Protein AF-A0A1H7TYJ1-F1 (afdb_monomer)

Solvent-accessible surface area (backbone atoms only — not comparable to full-atom values): 5517 Å² total; per-residue (Å²): 138,77,92,77,82,96,75,68,88,66,62,28,76,55,32,58,56,40,51,73,62,62,23,34,59,44,47,18,55,77,70,68,40,52,82,82,58,23,29,60,53,45,49,49,20,25,62,74,38,68,59,64,71,57,38,68,74,37,35,79,79,71,32,44,69,59,49,50,53,57,57,66,68,74,75,84,79,83,90,74,75,89,78,90,78,85,79,135

pLDDT: mean 74.02, std 13.73, range [42.47, 90.94]

Sequence (88 aa):
MGDMDTNDPTPHPDWQMIERLGGASEVARLLGYPEKGGAQRVHNWKFRGIPADVKVKHPELFLSDLIDRAKSSDDTQPPVGDVAGEGE

Structure (mmCIF, N/CA/C/O backbone):
data_AF-A0A1H7TYJ1-F1
#
_entry.id   AF-A0A1H7TYJ1-F1
#
loop_
_atom_site.group_PDB
_atom_site.id
_atom_site.type_symbol
_atom_site.label_atom_id
_atom_site.label_alt_id
_atom_site.label_comp_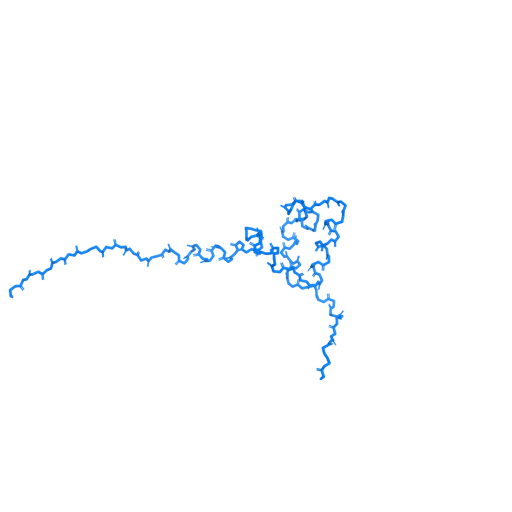id
_atom_site.label_asym_id
_atom_site.label_entity_id
_atom_site.label_seq_id
_atom_site.pdbx_PDB_ins_code
_atom_site.Cartn_x
_atom_site.Cartn_y
_atom_site.Cartn_z
_atom_site.occupancy
_atom_site.B_iso_or_equiv
_atom_site.auth_seq_id
_atom_site.auth_comp_id
_atom_site.auth_asym_id
_atom_site.auth_atom_id
_atom_site.pdbx_PDB_model_num
ATOM 1 N N . MET A 1 1 ? 18.165 -34.428 -1.530 1.00 42.47 1 MET A N 1
ATOM 2 C CA . MET A 1 1 ? 18.062 -33.768 -2.846 1.00 42.47 1 MET A CA 1
ATOM 3 C C . MET A 1 1 ? 17.330 -32.461 -2.572 1.00 42.47 1 MET A C 1
ATOM 5 O O . MET A 1 1 ? 16.118 -32.471 -2.489 1.00 42.47 1 MET A O 1
ATOM 9 N N . GLY A 1 2 ? 18.019 -31.463 -2.028 1.00 50.25 2 GLY A N 1
ATOM 10 C CA . GLY A 1 2 ? 18.690 -30.474 -2.867 1.00 50.25 2 GLY A CA 1
ATOM 11 C C . GLY A 1 2 ? 17.697 -29.351 -3.145 1.00 50.25 2 GLY A C 1
ATOM 12 O O . GLY A 1 2 ? 17.239 -29.207 -4.270 1.00 50.25 2 GLY A O 1
ATOM 13 N N . ASP A 1 3 ? 17.297 -28.657 -2.083 1.00 65.06 3 ASP A N 1
ATOM 14 C CA . ASP A 1 3 ? 16.543 -27.413 -2.120 1.00 65.06 3 ASP A CA 1
ATOM 15 C C . ASP A 1 3 ? 17.291 -26.426 -3.019 1.00 65.06 3 ASP A C 1
ATOM 17 O O . ASP A 1 3 ? 18.400 -26.049 -2.658 1.00 65.06 3 ASP A O 1
ATOM 21 N N . MET A 1 4 ? 16.736 -26.073 -4.184 1.00 61.97 4 MET A N 1
ATOM 22 C CA . MET A 1 4 ? 16.963 -24.826 -4.940 1.00 61.97 4 MET A CA 1
ATOM 23 C C . MET A 1 4 ? 16.460 -24.982 -6.381 1.00 61.97 4 MET A C 1
ATOM 25 O O . MET A 1 4 ? 16.988 -25.795 -7.126 1.00 61.97 4 MET A O 1
ATOM 29 N N . ASP A 1 5 ? 15.532 -24.118 -6.801 1.00 45.81 5 ASP A N 1
ATOM 30 C CA . ASP A 1 5 ? 15.823 -23.272 -7.962 1.00 45.81 5 ASP A CA 1
ATOM 31 C C . ASP A 1 5 ? 15.110 -21.918 -7.821 1.00 45.81 5 ASP A C 1
ATOM 33 O O . ASP A 1 5 ? 13.892 -21.779 -7.902 1.00 45.81 5 ASP A O 1
ATOM 37 N N . THR A 1 6 ? 15.915 -20.912 -7.498 1.00 55.94 6 THR A N 1
ATOM 38 C CA . THR A 1 6 ? 15.582 -19.500 -7.288 1.00 55.94 6 THR A CA 1
ATOM 39 C C . THR A 1 6 ? 15.579 -18.721 -8.607 1.00 55.94 6 THR A C 1
ATOM 41 O O . THR A 1 6 ? 16.117 -17.615 -8.666 1.00 55.94 6 THR A O 1
ATOM 44 N N . ASN A 1 7 ? 15.031 -19.292 -9.680 1.00 52.72 7 ASN A N 1
ATOM 45 C CA . ASN A 1 7 ? 15.031 -18.644 -10.990 1.00 52.72 7 ASN A CA 1
ATOM 46 C C . ASN A 1 7 ? 13.776 -18.947 -11.816 1.00 52.72 7 ASN A C 1
ATOM 48 O O . ASN A 1 7 ? 13.859 -19.207 -13.015 1.00 52.72 7 ASN A O 1
ATOM 52 N N . ASP A 1 8 ? 12.604 -18.887 -11.187 1.00 52.75 8 ASP A N 1
ATOM 53 C CA . ASP A 1 8 ? 11.369 -18.728 -11.943 1.00 52.75 8 ASP A CA 1
ATOM 54 C C . ASP A 1 8 ? 11.074 -17.220 -12.082 1.00 52.75 8 ASP A C 1
ATOM 56 O O . ASP A 1 8 ? 10.906 -16.537 -11.067 1.00 52.75 8 ASP A O 1
ATOM 60 N N . PRO A 1 9 ? 11.060 -16.643 -13.302 1.00 59.88 9 PRO A N 1
ATOM 61 C CA . PRO A 1 9 ? 10.707 -15.242 -13.506 1.00 59.88 9 PRO A CA 1
ATOM 62 C C . PRO A 1 9 ? 9.215 -14.982 -13.278 1.00 59.88 9 PRO A C 1
ATOM 64 O O . PRO A 1 9 ? 8.775 -13.855 -13.514 1.00 59.88 9 PRO A O 1
ATOM 67 N N . THR A 1 10 ? 8.418 -15.973 -12.852 1.00 61.34 10 THR A N 1
ATOM 68 C CA . THR A 1 10 ? 7.041 -15.716 -12.447 1.00 61.34 10 THR A CA 1
ATOM 69 C C . THR A 1 10 ? 7.039 -14.895 -11.161 1.00 61.34 10 THR A C 1
ATOM 71 O O . THR A 1 10 ? 7.475 -15.351 -10.102 1.00 61.34 10 THR A O 1
ATOM 74 N N . PRO A 1 11 ? 6.575 -13.637 -11.227 1.00 64.81 11 PRO A N 1
ATOM 75 C CA . PRO A 1 11 ? 6.479 -12.823 -10.034 1.00 64.81 11 PRO A CA 1
ATOM 76 C C . PRO A 1 11 ? 5.518 -13.512 -9.054 1.00 64.81 11 PRO A C 1
ATOM 78 O O . PRO A 1 11 ? 4.410 -13.910 -9.426 1.00 64.81 11 PRO A O 1
ATOM 81 N N . HIS A 1 12 ? 5.964 -13.685 -7.806 1.00 73.06 12 HIS A N 1
ATOM 82 C CA . HIS A 1 12 ? 5.193 -14.342 -6.750 1.00 73.06 12 HIS A CA 1
ATOM 83 C C . HIS A 1 12 ? 3.826 -13.665 -6.636 1.00 73.06 12 HIS A C 1
ATOM 85 O O . HIS A 1 12 ? 3.829 -12.442 -6.571 1.00 73.06 12 HIS A O 1
ATOM 91 N N . PRO A 1 13 ? 2.678 -14.368 -6.559 1.00 74.12 13 PRO A N 1
ATOM 92 C CA . PRO A 1 13 ? 1.325 -13.790 -6.689 1.00 74.12 13 PRO A CA 1
ATOM 93 C C . PRO A 1 13 ? 1.049 -12.550 -5.818 1.00 74.12 13 PRO A C 1
ATOM 95 O O . PRO A 1 13 ? 0.280 -11.672 -6.206 1.00 74.12 13 PRO A O 1
ATOM 98 N N . ASP A 1 14 ? 1.753 -12.424 -4.692 1.00 76.06 14 ASP A N 1
ATOM 99 C CA . ASP A 1 14 ? 1.819 -11.212 -3.862 1.00 76.06 14 ASP A CA 1
ATOM 100 C C . ASP A 1 14 ? 2.172 -9.919 -4.634 1.00 76.06 14 ASP A C 1
ATOM 102 O O . ASP A 1 14 ? 1.799 -8.821 -4.219 1.00 76.06 14 ASP A O 1
ATOM 106 N N . TRP A 1 15 ? 2.873 -10.011 -5.767 1.00 83.06 15 TRP A N 1
ATOM 107 C CA . TRP A 1 15 ? 3.235 -8.876 -6.613 1.00 83.06 15 TRP A CA 1
ATOM 108 C C . TRP A 1 15 ? 2.005 -8.111 -7.098 1.00 83.06 15 TRP A C 1
ATOM 110 O O . TRP A 1 15 ? 2.042 -6.884 -7.152 1.00 83.06 15 TRP A O 1
ATOM 120 N N . GLN A 1 16 ? 0.913 -8.818 -7.410 1.00 84.50 16 GLN A N 1
ATOM 121 C CA . GLN A 1 16 ? -0.330 -8.194 -7.858 1.00 84.50 16 GLN A CA 1
ATOM 122 C C . GLN A 1 16 ? -0.955 -7.367 -6.741 1.00 84.50 16 GLN A C 1
ATOM 124 O O . GLN A 1 16 ? -1.532 -6.318 -7.004 1.00 84.50 16 GLN A O 1
ATOM 129 N N . MET A 1 17 ? -0.814 -7.817 -5.494 1.00 82.69 17 MET A N 1
ATOM 130 C CA . MET A 1 17 ? -1.296 -7.093 -4.324 1.00 82.69 17 MET A CA 1
ATOM 131 C C . MET A 1 17 ? -0.517 -5.789 -4.143 1.00 82.69 17 MET A C 1
ATOM 133 O O . MET A 1 17 ? -1.121 -4.735 -3.981 1.00 82.69 17 MET A O 1
ATOM 137 N N . ILE A 1 18 ? 0.812 -5.833 -4.288 1.00 85.12 18 ILE A N 1
ATOM 138 C CA . ILE A 1 18 ? 1.664 -4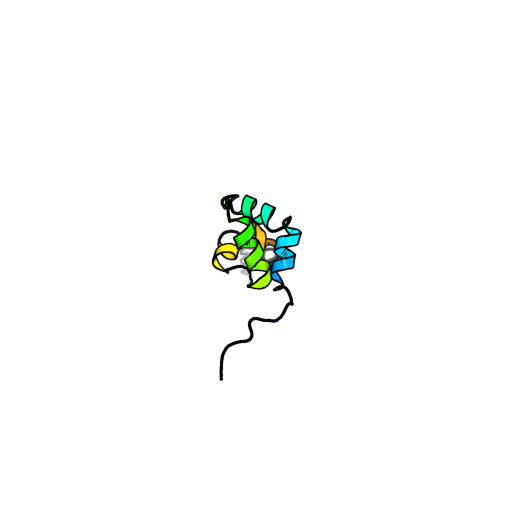.635 -4.239 1.00 85.12 18 ILE A CA 1
ATOM 139 C C . ILE A 1 18 ? 1.288 -3.642 -5.346 1.00 85.12 18 ILE A C 1
ATOM 141 O O . ILE A 1 18 ? 1.177 -2.450 -5.077 1.00 85.12 18 ILE A O 1
ATOM 145 N N . GLU A 1 19 ? 1.064 -4.107 -6.578 1.00 87.06 19 GLU A N 1
ATOM 146 C CA . GLU A 1 19 ? 0.651 -3.231 -7.685 1.00 87.06 19 GLU A CA 1
ATOM 147 C C . GLU A 1 19 ? -0.741 -2.625 -7.458 1.00 87.06 19 GLU A C 1
ATOM 149 O O . GLU A 1 19 ? -0.926 -1.429 -7.675 1.00 87.06 19 GLU A O 1
ATOM 154 N N . ARG A 1 20 ? -1.706 -3.409 -6.956 1.00 85.25 20 ARG A N 1
ATOM 155 C CA . ARG A 1 20 ? -3.061 -2.929 -6.626 1.00 85.25 20 ARG A CA 1
ATOM 156 C C . ARG A 1 20 ? -3.068 -1.864 -5.531 1.00 85.25 20 ARG A C 1
ATOM 158 O O . ARG A 1 20 ? -3.898 -0.965 -5.577 1.00 85.25 20 ARG A O 1
ATOM 165 N N . LEU A 1 21 ? -2.140 -1.951 -4.581 1.00 83.69 21 LEU A N 1
ATOM 166 C CA . LEU A 1 21 ? -1.963 -0.966 -3.511 1.00 83.69 21 LEU A CA 1
ATOM 167 C C . LEU A 1 21 ? -1.304 0.346 -3.989 1.00 83.69 21 LEU A C 1
ATOM 169 O O . LEU A 1 21 ? -1.130 1.257 -3.186 1.00 83.69 21 LEU A O 1
ATOM 173 N N . GLY A 1 22 ? -0.930 0.459 -5.270 1.00 86.06 22 GLY A N 1
ATOM 174 C CA . GLY A 1 22 ? -0.262 1.642 -5.832 1.00 86.06 22 GLY A CA 1
ATOM 175 C C . GLY A 1 22 ? 1.239 1.459 -6.084 1.00 86.06 22 GLY A C 1
ATOM 176 O O . GLY A 1 22 ? 1.945 2.423 -6.378 1.00 86.06 22 GLY A O 1
ATOM 177 N N . GLY A 1 23 ? 1.742 0.226 -5.988 1.00 89.44 23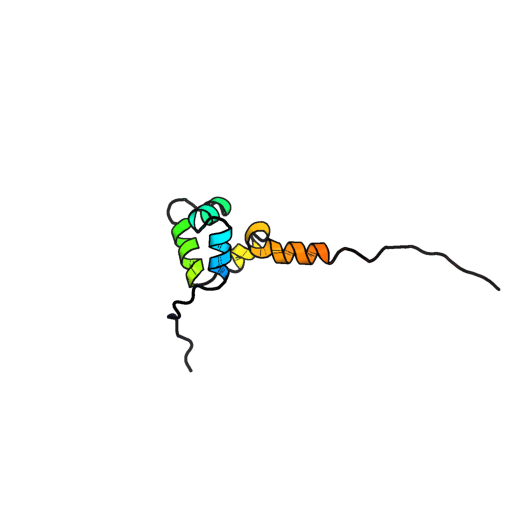 GLY A N 1
ATOM 178 C CA . GLY A 1 23 ? 3.127 -0.130 -6.277 1.00 89.44 23 GLY A CA 1
ATOM 179 C C . GLY A 1 23 ? 4.053 -0.075 -5.061 1.00 89.44 23 GLY A C 1
ATOM 180 O O . GLY A 1 23 ? 3.677 0.293 -3.949 1.00 89.44 23 GLY A O 1
ATOM 181 N N . ALA A 1 24 ? 5.316 -0.453 -5.277 1.00 88.44 24 ALA A N 1
ATOM 182 C CA . ALA A 1 24 ? 6.296 -0.617 -4.201 1.00 88.44 24 ALA A CA 1
ATOM 183 C C . ALA A 1 24 ? 6.554 0.667 -3.388 1.00 88.44 24 ALA A C 1
ATOM 185 O O . ALA A 1 24 ? 6.805 0.589 -2.186 1.00 88.44 24 ALA A O 1
ATOM 186 N N . SER A 1 25 ? 6.478 1.835 -4.030 1.00 89.31 25 SER A N 1
ATOM 187 C CA . SER A 1 25 ? 6.659 3.130 -3.368 1.00 89.31 25 SER A CA 1
ATOM 188 C C . SER A 1 25 ? 5.492 3.476 -2.446 1.00 89.31 25 SER A C 1
ATOM 190 O O . SER A 1 25 ? 5.728 3.873 -1.307 1.00 89.31 25 SER A O 1
ATOM 192 N N . GLU A 1 26 ? 4.249 3.281 -2.898 1.00 89.56 26 GLU A N 1
ATOM 193 C CA . GLU A 1 26 ? 3.073 3.596 -2.079 1.00 89.56 26 GLU A CA 1
ATOM 194 C C . GLU A 1 26 ? 2.933 2.610 -0.923 1.00 89.56 26 GLU A C 1
ATOM 196 O O . GLU A 1 26 ? 2.738 3.018 0.217 1.00 89.56 26 GLU A O 1
ATOM 201 N N . VAL A 1 27 ? 3.175 1.322 -1.170 1.00 88.25 27 VAL A N 1
ATOM 202 C CA . VAL A 1 27 ? 3.211 0.311 -0.107 1.00 88.25 27 VAL A CA 1
ATOM 203 C C . VAL A 1 27 ? 4.285 0.633 0.935 1.00 88.25 27 VAL A C 1
ATOM 205 O O . VAL A 1 27 ? 4.024 0.532 2.130 1.00 88.25 27 VAL A O 1
ATOM 208 N N . ALA A 1 28 ? 5.481 1.071 0.525 1.00 90.94 28 ALA A N 1
ATOM 209 C CA . ALA A 1 28 ? 6.510 1.492 1.475 1.00 90.94 28 ALA A CA 1
ATOM 210 C C . ALA A 1 28 ? 6.067 2.702 2.315 1.00 90.94 28 ALA A C 1
ATOM 212 O O . ALA A 1 28 ? 6.346 2.737 3.514 1.00 90.94 28 ALA A O 1
ATOM 213 N N . ARG A 1 29 ? 5.345 3.652 1.707 1.00 89.56 29 ARG A N 1
ATOM 214 C CA . ARG A 1 29 ? 4.784 4.826 2.386 1.00 89.56 29 ARG A CA 1
ATOM 215 C C . ARG A 1 29 ? 3.695 4.442 3.391 1.00 89.56 29 ARG A C 1
ATOM 217 O O . ARG A 1 29 ? 3.738 4.910 4.524 1.00 89.56 29 ARG A O 1
ATOM 224 N N . LEU A 1 30 ? 2.780 3.549 3.009 1.00 87.19 30 LEU A N 1
ATOM 225 C CA . LEU A 1 30 ? 1.715 3.017 3.871 1.00 87.19 30 LEU A CA 1
ATOM 226 C C . LEU A 1 30 ? 2.273 2.240 5.069 1.00 87.19 30 LEU A C 1
ATOM 228 O O . LEU A 1 30 ? 1.751 2.336 6.175 1.00 87.19 30 LEU A O 1
ATOM 232 N N . LEU A 1 31 ? 3.369 1.508 4.861 1.00 85.62 31 LEU A N 1
ATOM 233 C CA . LEU A 1 31 ? 4.078 0.767 5.908 1.00 85.62 31 LEU A CA 1
ATOM 234 C C . LEU A 1 31 ? 4.933 1.666 6.818 1.00 85.62 31 LEU A C 1
ATOM 236 O O . LEU A 1 31 ? 5.515 1.178 7.785 1.00 85.62 31 LEU A O 1
ATOM 240 N N . GLY A 1 32 ? 5.055 2.960 6.505 1.00 88.00 32 GLY A N 1
ATOM 241 C CA . GLY A 1 32 ? 5.921 3.885 7.236 1.00 88.00 32 GLY A CA 1
ATOM 242 C C . GLY A 1 32 ? 7.413 3.574 7.080 1.00 88.00 32 GLY A C 1
ATOM 2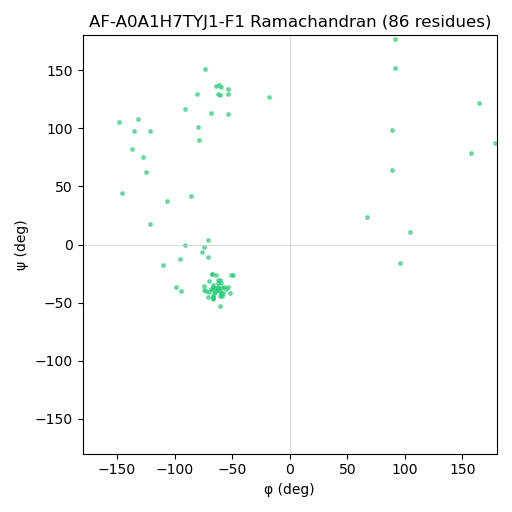43 O O . GLY A 1 32 ? 8.216 3.926 7.945 1.00 88.00 32 GLY A O 1
ATOM 244 N N . TYR A 1 33 ? 7.810 2.888 6.002 1.00 87.94 33 TYR A N 1
ATOM 245 C CA . TYR A 1 33 ? 9.221 2.652 5.724 1.00 87.94 33 TYR A CA 1
ATOM 246 C C . TYR A 1 33 ? 9.919 3.921 5.232 1.00 87.94 33 TYR A C 1
ATOM 248 O O . TYR A 1 33 ? 9.307 4.759 4.570 1.00 87.94 33 TYR A O 1
ATOM 256 N N . PRO A 1 34 ? 11.233 4.046 5.493 1.00 82.88 34 PRO A N 1
ATOM 257 C CA . PRO A 1 34 ? 12.007 5.167 4.986 1.00 82.88 34 PRO A CA 1
ATOM 258 C C . PRO A 1 34 ? 11.998 5.184 3.454 1.00 82.88 34 PRO A C 1
ATOM 260 O O . PRO A 1 34 ? 12.220 4.156 2.807 1.00 82.88 34 PRO A O 1
ATOM 263 N N . GLU A 1 35 ? 11.825 6.376 2.877 1.00 75.00 35 GLU A N 1
ATOM 264 C CA . GLU A 1 35 ? 11.856 6.597 1.423 1.00 75.00 35 GLU A CA 1
ATOM 265 C C . GLU A 1 35 ? 13.152 6.055 0.799 1.00 75.00 35 GLU A C 1
ATOM 267 O O . GLU A 1 35 ? 13.144 5.442 -0.270 1.00 75.00 35 GLU A O 1
ATOM 272 N N . LYS A 1 36 ? 14.275 6.176 1.521 1.00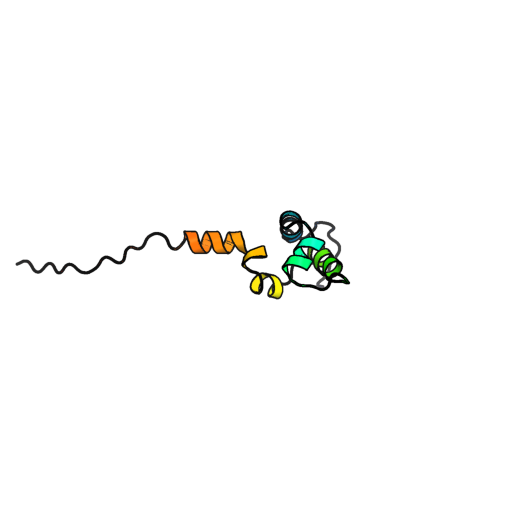 81.06 36 LYS A N 1
ATOM 273 C CA . LYS A 1 36 ? 15.528 5.505 1.166 1.00 81.06 36 LYS A CA 1
ATOM 274 C C . LYS A 1 36 ? 15.506 4.039 1.598 1.00 81.06 36 LYS A C 1
ATOM 276 O O . LYS A 1 36 ? 15.762 3.706 2.751 1.00 81.06 36 LYS A O 1
ATOM 281 N N . GLY A 1 37 ? 15.260 3.156 0.633 1.00 83.50 37 GLY A N 1
ATOM 282 C CA . GLY A 1 37 ? 15.399 1.703 0.781 1.00 83.50 37 GLY A CA 1
ATOM 283 C C . GLY A 1 37 ? 14.106 0.960 1.118 1.00 83.50 37 GLY A C 1
ATOM 284 O O . GLY A 1 37 ? 14.042 -0.248 0.891 1.00 83.50 37 GLY A O 1
ATOM 285 N N . GLY A 1 38 ? 13.054 1.655 1.563 1.00 86.38 38 GLY A N 1
ATOM 286 C CA . GLY A 1 38 ? 11.725 1.073 1.761 1.00 86.38 38 GLY A CA 1
ATOM 287 C C . GLY A 1 38 ? 11.139 0.525 0.461 1.00 86.38 38 GLY A C 1
ATOM 288 O O . GLY A 1 38 ? 10.827 -0.661 0.378 1.00 86.38 38 GLY A O 1
ATOM 289 N N . ALA A 1 39 ? 11.098 1.347 -0.592 1.00 89.12 39 ALA A N 1
ATOM 290 C CA . ALA A 1 39 ? 10.581 0.932 -1.899 1.00 89.12 39 ALA A CA 1
ATOM 291 C C . ALA A 1 39 ? 11.387 -0.232 -2.507 1.00 89.12 39 ALA A C 1
ATOM 293 O O . ALA A 1 39 ? 10.813 -1.162 -3.066 1.00 89.12 39 ALA A O 1
ATOM 294 N N . GLN A 1 40 ? 12.715 -0.242 -2.329 1.00 88.62 40 GLN A N 1
ATOM 295 C CA . GLN A 1 40 ? 13.580 -1.335 -2.794 1.00 88.62 40 GLN A CA 1
ATOM 296 C C . GLN A 1 40 ? 13.288 -2.652 -2.064 1.00 88.62 40 GLN A C 1
ATOM 298 O O . GLN A 1 40 ? 13.343 -3.732 -2.659 1.00 88.62 40 GLN A O 1
ATOM 303 N N . ARG A 1 41 ? 12.980 -2.577 -0.765 1.00 89.50 41 ARG A N 1
ATOM 304 C CA . ARG A 1 41 ? 12.615 -3.743 0.041 1.00 89.50 41 ARG A CA 1
ATOM 305 C C . ARG A 1 41 ? 11.286 -4.327 -0.434 1.00 89.50 41 ARG A C 1
ATOM 307 O O . ARG A 1 41 ? 11.226 -5.523 -0.694 1.00 89.50 41 ARG A O 1
ATOM 314 N N . VAL A 1 42 ? 10.276 -3.482 -0.642 1.00 88.50 42 VAL A N 1
ATOM 315 C CA . VAL A 1 42 ? 8.973 -3.908 -1.177 1.00 88.50 42 VAL A CA 1
ATOM 316 C C . VAL A 1 42 ? 9.103 -4.458 -2.599 1.00 88.50 42 VAL A C 1
ATOM 318 O O . VAL A 1 42 ? 8.506 -5.478 -2.927 1.00 88.50 42 VAL A O 1
ATOM 321 N N . HIS A 1 43 ? 9.940 -3.844 -3.437 1.00 86.75 43 HIS A N 1
ATOM 322 C CA . HIS A 1 43 ? 10.220 -4.350 -4.778 1.00 86.75 43 HIS A CA 1
ATOM 323 C C . HIS A 1 43 ? 10.787 -5.778 -4.743 1.00 86.75 43 HIS A C 1
ATOM 325 O O . HIS A 1 43 ? 10.343 -6.625 -5.510 1.00 86.75 43 HIS A O 1
ATOM 331 N N . ASN A 1 44 ? 11.694 -6.085 -3.808 1.00 87.19 44 ASN A N 1
ATOM 332 C CA . ASN A 1 44 ? 12.204 -7.448 -3.624 1.00 87.19 44 ASN A CA 1
ATOM 333 C C . ASN A 1 44 ? 11.109 -8.452 -3.219 1.00 87.19 44 ASN A C 1
ATOM 335 O O . ASN A 1 44 ? 11.186 -9.620 -3.598 1.00 87.19 44 ASN A O 1
ATOM 339 N N . TRP A 1 45 ? 10.074 -8.020 -2.494 1.00 88.81 45 TRP A N 1
ATOM 340 C CA . TRP A 1 45 ? 8.951 -8.886 -2.114 1.00 88.81 45 TRP A CA 1
ATOM 341 C C . TRP A 1 45 ? 8.096 -9.321 -3.302 1.00 88.81 45 TRP A C 1
ATOM 343 O O . TRP A 1 45 ? 7.513 -10.398 -3.256 1.00 88.81 45 TRP A O 1
ATOM 353 N N . LYS A 1 46 ? 8.062 -8.548 -4.396 1.00 84.38 46 LYS A N 1
ATOM 354 C CA . LYS A 1 46 ? 7.369 -8.955 -5.632 1.00 84.38 46 LYS A CA 1
ATOM 355 C C . LYS A 1 46 ? 7.951 -10.244 -6.223 1.00 84.38 46 LYS A C 1
ATOM 357 O O . LYS A 1 46 ? 7.229 -11.014 -6.844 1.00 84.38 46 LYS A O 1
ATOM 362 N N . PHE A 1 47 ? 9.247 -10.471 -6.019 1.00 81.88 47 PHE A N 1
ATOM 363 C CA . PHE A 1 47 ? 9.962 -11.635 -6.544 1.00 81.88 47 PHE A CA 1
ATOM 364 C C . PHE A 1 47 ? 10.116 -12.743 -5.501 1.00 81.88 47 PHE A C 1
ATOM 366 O O . PHE A 1 47 ? 10.034 -13.914 -5.842 1.00 81.88 47 PHE A O 1
ATOM 373 N N . ARG A 1 48 ? 10.324 -12.392 -4.225 1.00 80.19 48 ARG A N 1
ATOM 374 C CA . ARG A 1 48 ? 10.549 -13.370 -3.143 1.00 80.19 48 ARG A CA 1
ATOM 375 C C . ARG A 1 48 ? 9.299 -13.761 -2.352 1.00 80.19 48 ARG A C 1
ATOM 377 O O . ARG A 1 48 ? 9.361 -14.710 -1.580 1.00 80.19 48 ARG A O 1
ATOM 384 N N . GLY A 1 49 ? 8.202 -13.027 -2.510 1.00 83.75 49 GLY A N 1
ATOM 385 C CA . GLY A 1 49 ? 7.034 -13.099 -1.635 1.00 83.75 49 GLY A CA 1
ATOM 386 C C . GLY A 1 49 ? 7.104 -12.092 -0.485 1.00 83.75 49 GLY A C 1
ATOM 387 O O . GLY A 1 49 ? 8.181 -11.675 -0.043 1.00 83.75 49 GLY A O 1
ATOM 388 N N . ILE A 1 50 ? 5.931 -11.669 -0.008 1.00 84.31 50 ILE A N 1
ATOM 389 C CA . ILE A 1 50 ? 5.831 -10.726 1.112 1.00 84.31 50 ILE A CA 1
ATOM 390 C C . ILE A 1 50 ? 6.016 -11.504 2.421 1.00 84.31 50 ILE A C 1
ATOM 392 O O . ILE A 1 50 ? 5.319 -12.500 2.639 1.00 84.31 50 ILE A O 1
ATOM 396 N N . PRO A 1 51 ? 6.905 -11.055 3.323 1.00 85.81 51 PRO A N 1
ATOM 397 C CA . PRO A 1 51 ? 7.105 -11.709 4.610 1.00 85.81 51 PRO A CA 1
ATOM 398 C C . PRO A 1 51 ? 5.810 -11.733 5.435 1.00 85.81 51 PRO A C 1
ATOM 400 O O . PRO A 1 51 ? 5.114 -10.722 5.550 1.00 85.81 51 PRO A O 1
ATOM 403 N N . ALA A 1 52 ? 5.513 -12.882 6.048 1.00 82.88 52 ALA A N 1
ATOM 404 C CA . ALA A 1 52 ? 4.297 -13.087 6.839 1.00 82.88 52 ALA A CA 1
ATOM 405 C C . ALA A 1 52 ? 4.162 -12.078 7.994 1.00 82.88 52 ALA A C 1
ATOM 407 O O . ALA A 1 52 ? 3.069 -11.578 8.235 1.00 82.88 52 ALA A O 1
ATOM 408 N N . ASP A 1 53 ? 5.275 -11.697 8.630 1.00 85.25 53 ASP A N 1
ATOM 409 C CA . ASP A 1 53 ? 5.330 -10.652 9.664 1.00 85.25 53 ASP A CA 1
ATOM 410 C C . ASP A 1 53 ? 4.678 -9.334 9.215 1.00 85.25 53 ASP A C 1
ATOM 412 O O . ASP A 1 53 ? 3.945 -8.697 9.968 1.00 85.25 53 ASP A O 1
ATOM 416 N N . VAL A 1 54 ? 4.912 -8.930 7.963 1.00 86.75 54 VAL A N 1
ATOM 417 C CA . VAL A 1 54 ? 4.354 -7.690 7.405 1.00 86.75 54 VAL A CA 1
ATOM 418 C C . VAL A 1 54 ? 2.868 -7.854 7.106 1.00 86.75 54 VAL A C 1
ATOM 420 O O . VAL A 1 54 ? 2.093 -6.948 7.402 1.00 86.75 54 VAL A O 1
ATOM 423 N N . LYS A 1 55 ? 2.454 -9.021 6.592 1.00 84.19 55 LYS A N 1
ATOM 424 C CA . LYS A 1 55 ? 1.034 -9.333 6.359 1.00 84.19 55 LYS A CA 1
ATOM 425 C C . LYS A 1 55 ? 0.231 -9.302 7.661 1.00 84.19 55 LYS A C 1
ATOM 427 O O . LYS A 1 55 ? -0.868 -8.767 7.678 1.00 84.19 55 LYS A O 1
ATOM 432 N N . VAL A 1 56 ? 0.796 -9.832 8.747 1.00 84.31 56 VAL A N 1
ATOM 433 C CA . VAL A 1 56 ? 0.155 -9.870 10.072 1.00 84.31 56 VAL A CA 1
ATOM 434 C C . VAL A 1 56 ? 0.147 -8.498 10.745 1.00 84.31 56 VAL A C 1
ATOM 436 O O . VAL A 1 56 ? -0.828 -8.170 11.413 1.00 84.31 56 VAL A O 1
ATOM 439 N N . LYS A 1 57 ? 1.194 -7.679 10.567 1.00 85.94 57 LYS A N 1
ATOM 440 C CA . LYS A 1 57 ? 1.213 -6.296 11.080 1.00 85.94 57 LYS A CA 1
ATOM 441 C C . LYS A 1 57 ? 0.262 -5.364 10.341 1.00 85.94 57 LYS A C 1
ATOM 443 O O . LYS A 1 57 ? -0.249 -4.438 10.956 1.00 85.94 57 LYS A O 1
ATOM 448 N N . HIS A 1 58 ? 0.042 -5.606 9.050 1.00 84.81 58 HIS A N 1
ATOM 449 C CA . HIS A 1 58 ? -0.830 -4.793 8.202 1.00 84.81 58 HIS A CA 1
ATOM 450 C C . HIS A 1 58 ? -1.902 -5.657 7.532 1.00 84.81 58 HIS A C 1
ATOM 452 O O . HIS A 1 58 ? -1.951 -5.760 6.298 1.00 84.81 58 HIS A O 1
ATOM 458 N N . PRO A 1 59 ? -2.775 -6.292 8.332 1.00 81.00 59 PRO A N 1
ATOM 459 C CA . PRO A 1 59 ? -3.794 -7.182 7.803 1.00 81.00 59 PRO A CA 1
ATOM 460 C C . PRO A 1 59 ? -4.827 -6.388 6.988 1.00 81.00 59 PRO A C 1
ATOM 462 O O . PRO A 1 59 ? -5.391 -6.904 6.033 1.00 81.00 59 PRO A O 1
ATOM 465 N N . GLU A 1 60 ? -5.001 -5.098 7.273 1.00 80.50 60 GLU A N 1
ATOM 466 C CA . GLU A 1 60 ? -5.845 -4.186 6.496 1.00 80.50 60 GLU A CA 1
ATOM 467 C C . GLU A 1 60 ? -5.369 -3.958 5.051 1.00 80.50 60 GLU A C 1
ATOM 469 O O . GLU A 1 60 ? -6.197 -3.686 4.186 1.00 80.50 60 GLU A O 1
ATOM 474 N N . LEU A 1 61 ? -4.066 -4.102 4.772 1.00 80.06 61 LEU A N 1
ATOM 475 C CA . LEU A 1 61 ? -3.482 -3.898 3.439 1.00 80.06 61 LEU A CA 1
ATOM 476 C C . LEU A 1 61 ? -3.369 -5.202 2.642 1.00 80.06 61 LEU A C 1
ATOM 478 O O . LEU A 1 61 ? -3.586 -5.209 1.433 1.00 80.06 61 LEU A O 1
ATOM 482 N N . PHE A 1 62 ? -2.987 -6.295 3.311 1.00 80.50 62 PHE A N 1
ATOM 483 C CA . PHE A 1 62 ? -2.662 -7.567 2.650 1.00 80.50 62 PHE A CA 1
ATOM 484 C C . PHE A 1 62 ? -3.684 -8.677 2.890 1.00 80.50 62 PHE A C 1
ATOM 486 O O . PHE A 1 62 ? -3.690 -9.676 2.177 1.00 80.50 62 PHE A O 1
ATOM 493 N N . LEU A 1 63 ? -4.527 -8.546 3.910 1.00 76.94 63 LEU A N 1
ATOM 494 C CA . LEU A 1 63 ? -5.500 -9.560 4.313 1.00 76.94 63 LEU A CA 1
ATOM 495 C C . LEU A 1 63 ? -6.926 -9.004 4.266 1.00 76.94 63 LEU A C 1
ATOM 497 O O . LEU A 1 63 ? -7.818 -9.607 4.848 1.00 76.94 63 LEU A O 1
ATOM 501 N N . SER A 1 64 ? -7.170 -7.894 3.562 1.00 73.38 64 SER A N 1
ATOM 502 C CA . SER A 1 64 ? -8.482 -7.239 3.493 1.00 73.38 64 SER A CA 1
ATOM 503 C C . SER A 1 64 ? -9.582 -8.196 3.015 1.00 73.38 64 SER A C 1
ATOM 505 O O . SER A 1 64 ? -10.665 -8.191 3.580 1.00 73.38 64 SER A O 1
ATOM 507 N N . ASP A 1 65 ? -9.281 -9.074 2.051 1.00 68.50 65 ASP A N 1
ATOM 508 C CA . ASP A 1 65 ? -10.193 -10.120 1.546 1.00 68.50 65 ASP A CA 1
ATOM 509 C C . ASP A 1 65 ? -10.477 -11.215 2.595 1.00 68.50 65 ASP A C 1
ATOM 511 O O . ASP A 1 65 ? -11.606 -11.661 2.778 1.00 68.50 65 ASP A O 1
ATOM 515 N N . LEU A 1 6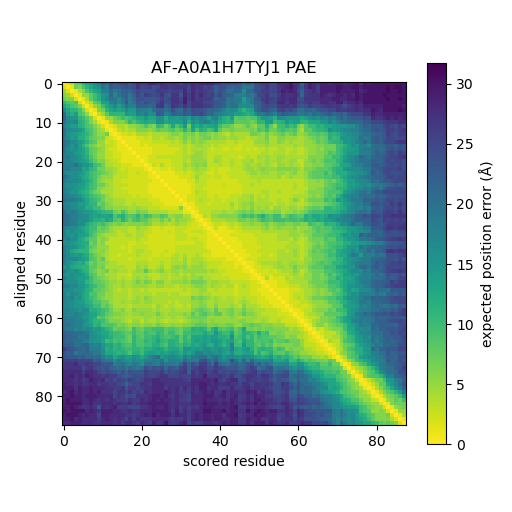6 ? -9.453 -11.595 3.367 1.00 70.06 66 LEU A N 1
ATOM 516 C CA . LEU A 1 66 ? -9.593 -12.525 4.489 1.00 70.06 66 LEU A CA 1
ATOM 517 C C . LEU A 1 66 ? -10.395 -11.909 5.640 1.00 70.06 66 LEU A C 1
ATOM 519 O O . LEU A 1 66 ? -11.192 -12.608 6.261 1.00 70.06 66 LEU A O 1
ATOM 523 N N . ILE A 1 67 ? -10.202 -10.617 5.915 1.00 68.38 67 ILE A N 1
ATOM 524 C CA . ILE A 1 67 ? -10.979 -9.868 6.905 1.00 68.38 67 ILE A CA 1
ATOM 525 C C . ILE A 1 67 ? -12.428 -9.751 6.437 1.00 68.38 67 ILE A C 1
ATOM 527 O O . ILE A 1 67 ? -13.321 -10.018 7.231 1.00 68.38 67 ILE A O 1
ATOM 531 N N . ASP A 1 68 ? -12.673 -9.401 5.174 1.00 66.44 68 ASP A N 1
ATOM 532 C CA . ASP A 1 68 ? -14.019 -9.297 4.602 1.00 66.44 68 ASP A CA 1
ATOM 533 C C . ASP A 1 68 ? -14.769 -10.630 4.687 1.00 66.44 68 ASP A C 1
ATOM 535 O O . ASP A 1 68 ? -15.895 -10.689 5.180 1.00 66.44 68 ASP A O 1
ATOM 539 N N . ARG A 1 69 ? -14.096 -11.735 4.348 1.00 63.75 69 ARG A N 1
ATOM 540 C CA . ARG A 1 69 ? -14.648 -13.082 4.506 1.00 63.75 69 ARG A CA 1
ATOM 541 C C . ARG A 1 69 ? -14.887 -13.457 5.968 1.00 63.75 69 ARG A C 1
ATOM 543 O O . ARG A 1 69 ? -15.902 -14.075 6.273 1.00 63.75 69 ARG A O 1
ATOM 550 N N . ALA A 1 70 ? -13.970 -13.110 6.870 1.00 63.19 70 ALA A N 1
ATOM 551 C CA . ALA A 1 70 ? -14.131 -13.371 8.300 1.00 63.19 70 ALA A CA 1
ATOM 552 C C . ALA A 1 70 ? -15.286 -12.556 8.901 1.00 63.19 70 ALA A C 1
ATOM 554 O O . ALA A 1 70 ? -16.012 -13.063 9.748 1.00 63.19 70 ALA A O 1
ATOM 555 N N . LYS A 1 71 ? -15.486 -11.318 8.436 1.00 58.53 71 LYS A N 1
ATOM 556 C CA . LYS A 1 71 ? -16.596 -10.446 8.834 1.00 58.53 71 LYS A CA 1
ATOM 557 C C . LYS A 1 71 ? -17.928 -10.902 8.246 1.00 58.53 71 LYS A C 1
ATOM 559 O O . LYS A 1 71 ? -18.916 -10.921 8.964 1.00 58.53 71 LYS A O 1
ATOM 564 N N . SER A 1 72 ? -17.944 -11.344 6.991 1.00 55.94 72 SER A N 1
ATOM 565 C CA . SER A 1 72 ? -19.136 -11.918 6.352 1.00 55.94 72 SER A CA 1
ATOM 566 C C . SER A 1 72 ? -19.513 -13.296 6.903 1.00 55.94 72 SER A C 1
ATOM 568 O O . SER A 1 72 ? -20.590 -13.800 6.605 1.00 55.94 72 SER A O 1
ATOM 570 N N . SER A 1 73 ? -18.650 -13.918 7.711 1.00 52.84 73 SER A N 1
ATOM 571 C CA . SER A 1 73 ? -18.960 -15.179 8.387 1.00 52.84 73 SER A CA 1
ATOM 572 C C . SER A 1 73 ? -19.591 -14.989 9.776 1.00 52.84 73 SER A C 1
ATOM 574 O O . SER A 1 73 ? -19.912 -15.989 10.414 1.00 52.84 73 SER A O 1
ATOM 576 N N . ASP A 1 74 ? -19.790 -13.742 10.221 1.00 55.28 74 ASP A N 1
ATOM 577 C CA . ASP A 1 74 ? -20.441 -13.358 11.485 1.00 55.28 74 ASP A CA 1
ATOM 578 C C . ASP A 1 74 ? -21.855 -12.791 11.236 1.00 55.28 74 ASP A C 1
ATOM 580 O O . ASP A 1 74 ? -22.281 -11.829 11.859 1.00 55.28 74 ASP A O 1
ATOM 584 N N . ASP A 1 75 ? -22.595 -13.350 10.278 1.00 58.00 75 ASP A N 1
ATOM 585 C CA . ASP A 1 75 ? -24.003 -13.003 10.052 1.00 58.00 75 ASP A CA 1
ATOM 586 C C . ASP A 1 75 ? -24.799 -14.291 9.809 1.00 58.00 75 ASP A C 1
ATOM 588 O O . ASP A 1 75 ? -24.943 -14.769 8.687 1.00 58.00 75 ASP A O 1
ATOM 592 N N . THR A 1 76 ? -25.178 -14.950 10.910 1.00 54.59 76 THR A N 1
ATOM 593 C CA . THR A 1 76 ? -26.500 -15.551 11.206 1.00 54.59 76 THR A CA 1
ATOM 594 C C . THR A 1 76 ? -26.346 -16.649 12.271 1.00 54.59 76 THR A C 1
ATOM 596 O O . THR A 1 76 ? -26.407 -17.844 11.990 1.00 54.59 76 THR A O 1
ATOM 599 N N . GLN A 1 77 ? -26.220 -16.260 13.538 1.00 57.84 77 GLN A N 1
ATOM 600 C CA . GLN A 1 77 ? -26.833 -17.036 14.617 1.00 57.84 77 GLN A CA 1
ATOM 601 C C . GLN A 1 77 ? -27.518 -16.042 15.559 1.00 57.84 77 GLN A C 1
ATOM 603 O O . GLN A 1 77 ? -26.842 -15.418 16.375 1.00 57.84 77 GLN A O 1
ATOM 608 N N . PRO A 1 78 ? -28.840 -15.825 15.437 1.00 59.00 78 PRO A N 1
ATOM 609 C CA . PRO A 1 78 ? -29.548 -15.016 16.416 1.00 59.00 78 PRO A CA 1
ATOM 610 C C . PRO A 1 78 ? -29.461 -15.704 17.790 1.00 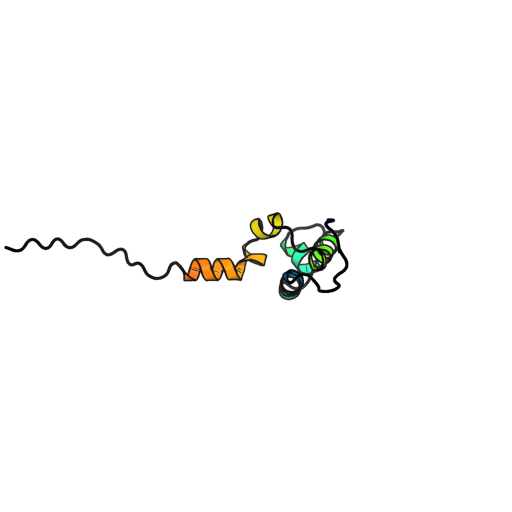59.00 78 PRO A C 1
ATOM 612 O O . PRO A 1 78 ? -29.790 -16.889 17.891 1.00 59.00 78 PRO A O 1
ATOM 615 N N . PRO A 1 79 ? -29.062 -15.001 18.864 1.00 65.38 79 PRO A N 1
ATOM 616 C CA . PRO A 1 79 ? -29.307 -15.467 20.21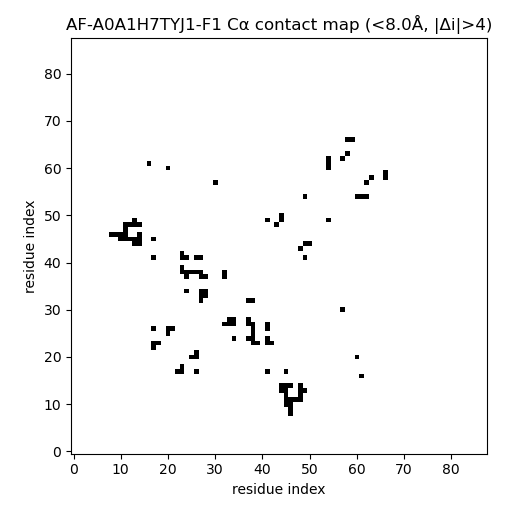5 1.00 65.38 79 PRO A CA 1
ATOM 617 C C . PRO A 1 79 ? -30.765 -15.145 20.559 1.00 65.38 79 PRO A C 1
ATOM 619 O O . PRO A 1 79 ? -31.085 -14.064 21.045 1.00 65.38 79 PRO A O 1
ATOM 622 N N . VAL A 1 80 ? -31.671 -16.073 20.274 1.00 57.50 80 VAL A N 1
ATOM 623 C CA . VAL A 1 80 ? -33.001 -16.096 20.894 1.00 57.50 80 VAL A CA 1
ATOM 624 C C . VAL A 1 80 ? -33.088 -17.450 21.595 1.00 57.50 80 VAL A C 1
ATOM 626 O O . VAL A 1 80 ? -33.136 -18.488 20.952 1.00 57.50 80 VAL A O 1
ATOM 629 N N . GLY A 1 81 ? -32.834 -17.532 22.897 1.00 53.81 81 GLY A N 1
ATOM 630 C CA . GLY A 1 81 ? -33.535 -16.778 23.926 1.00 53.81 81 GLY A CA 1
ATOM 631 C C . GLY A 1 81 ? -34.738 -17.622 24.321 1.00 53.81 81 GLY A C 1
ATOM 632 O O . GLY A 1 81 ? -35.719 -17.669 23.588 1.00 53.81 81 GLY A O 1
ATOM 633 N N . ASP A 1 82 ? -34.574 -18.341 25.426 1.00 55.94 82 ASP A N 1
ATOM 634 C CA . ASP A 1 82 ? -35.542 -19.135 26.170 1.00 55.94 82 ASP A CA 1
ATOM 635 C C . ASP A 1 82 ? -37.021 -18.821 25.892 1.00 55.94 82 ASP A C 1
ATOM 637 O O . ASP A 1 82 ? -37.497 -17.709 26.120 1.00 55.94 82 ASP A O 1
ATOM 641 N N . VAL A 1 83 ? -37.794 -19.853 25.548 1.00 56.44 83 VAL A N 1
ATOM 642 C CA . VAL A 1 83 ? -39.184 -19.924 25.997 1.00 56.44 83 VAL A CA 1
ATOM 643 C C . VAL A 1 83 ? -39.442 -21.314 26.562 1.00 56.44 83 VAL A C 1
ATOM 645 O O . VAL A 1 83 ? -39.460 -22.323 25.859 1.00 56.44 83 VAL A O 1
ATOM 648 N N . ALA A 1 84 ? -39.571 -21.339 27.885 1.00 61.97 84 ALA A N 1
ATOM 649 C CA . ALA A 1 84 ? -40.131 -22.438 28.639 1.00 61.97 84 ALA A CA 1
ATOM 650 C C . ALA A 1 84 ? -41.520 -22.784 28.084 1.00 61.97 84 ALA A C 1
ATOM 652 O O . ALA A 1 84 ? -42.370 -21.910 27.922 1.00 61.97 84 ALA A O 1
ATOM 653 N N . GLY A 1 85 ? -41.736 -24.064 27.799 1.00 49.91 85 GLY A N 1
ATOM 654 C CA . GLY A 1 85 ? -43.036 -24.634 27.476 1.00 49.91 85 GLY A CA 1
ATOM 655 C C . GLY A 1 85 ? -43.284 -25.831 28.378 1.00 49.91 85 GLY A C 1
ATOM 656 O O . GLY A 1 85 ? -43.117 -26.970 27.954 1.00 49.91 85 GLY A O 1
ATOM 657 N N . GLU A 1 86 ? -43.613 -25.554 29.637 1.00 61.91 86 GLU A N 1
ATOM 658 C CA . GLU A 1 86 ? -44.386 -26.464 30.481 1.00 61.91 86 GLU A CA 1
ATOM 659 C C . GLU A 1 86 ? -45.785 -26.618 29.857 1.00 61.91 86 GLU A C 1
ATOM 661 O O . GLU A 1 86 ? -46.373 -25.628 29.415 1.00 61.91 86 GLU A O 1
ATOM 666 N N . GLY A 1 87 ? -46.316 -27.840 29.794 1.00 63.25 87 GLY A N 1
ATOM 667 C CA . GLY A 1 87 ? -47.660 -28.095 29.275 1.00 63.25 87 GLY A CA 1
ATOM 668 C C . GLY A 1 87 ? -48.022 -29.579 29.273 1.00 63.25 87 GLY A 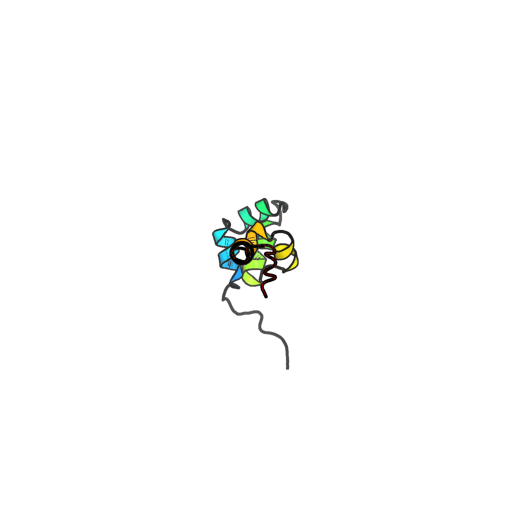C 1
ATOM 669 O O . GLY A 1 87 ? -47.753 -30.254 28.288 1.00 63.25 87 GLY A O 1
ATOM 670 N N . GLU A 1 88 ? -48.562 -30.003 30.421 1.00 52.94 88 GLU A N 1
ATOM 671 C CA . GLU A 1 88 ? -49.459 -31.139 30.757 1.00 52.94 88 GLU A CA 1
ATOM 672 C C . GLU A 1 88 ? -49.463 -32.444 29.937 1.00 52.94 88 GLU A C 1
ATOM 674 O O . GLU A 1 88 ? -49.826 -32.445 28.740 1.00 52.94 88 GLU A O 1
#

Foldseek 3Di:
DDDDDLDDPPFDPCLVLQVVCVHLQNVLVVLVHDSVCSSVVSVVCRSVNDDVVSCVVCVVSNVVVVVVVVVVVPPDDDPDDDDDDDDD

Radius of gyration: 21.98 Å; Cα contacts (8 Å, |Δi|>4): 64; chains: 1; bounding box: 68×40×44 Å

Organism: NCBI:txid416943

Mean predicted aligned error: 12.93 Å

Secondary structure (DSSP, 8-state):
---------S--THHHHHHHTTHHHHHHHHTT--TTTHHHHHHHHHHH---HHHHHH-HHHHSHHHHHHHHHTSS-------------